Protein AF-A0A1F6G131-F1 (afdb_monomer_lite)

Foldseek 3Di:
DFWKWWFKDDPDTDTDIDDAPDQVRVQVVVVVCVVVVNVPPPDPDDDDPDDIDGDDMDTDD

pLDDT: mean 73.78, std 13.67, range [45.59, 88.88]

Secondary structure (DSSP, 8-state):
-EEEEEEE-SSS-EEEEEEESSHHHHHHHHHHHHHTTGGGSSS-----S----EEEEEE--

Sequence (61 aa):
MAKYLVWLEDTELQSVEVEAKDSVDARRRTEQMIDDGTLWDGQKFQFTESCFEVRAIEPVH

Organism: NCBI:txid1798529

Radius of gyration: 11.12 Å; chains: 1; bounding box: 29×18×26 Å

Structure (mmCIF, N/CA/C/O backbone):
data_AF-A0A1F6G131-F1
#
_entry.id   AF-A0A1F6G131-F1
#
loop_
_atom_site.group_PDB
_atom_site.id
_atom_site.type_symbol
_atom_site.label_atom_id
_atom_site.label_alt_id
_atom_site.label_comp_id
_atom_site.label_asym_id
_atom_site.label_entity_id
_atom_site.label_seq_id
_atom_site.pdbx_PDB_ins_code
_atom_site.Cartn_x
_atom_site.Cartn_y
_atom_site.Cartn_z
_atom_site.occupancy
_atom_site.B_iso_or_equiv
_atom_site.auth_seq_id
_atom_site.auth_comp_id
_atom_site.auth_asym_id
_atom_site.auth_atom_id
_atom_site.pdbx_PDB_model_num
ATOM 1 N N . MET A 1 1 ? 13.573 3.916 -6.627 1.00 69.00 1 MET A N 1
ATOM 2 C CA . MET A 1 1 ? 12.297 3.373 -6.114 1.00 69.00 1 MET A CA 1
ATOM 3 C C . MET A 1 1 ? 11.192 4.010 -6.932 1.00 69.00 1 MET A C 1
ATOM 5 O O . MET A 1 1 ? 11.397 5.133 -7.376 1.00 69.00 1 MET A O 1
ATOM 9 N N . ALA A 1 2 ? 10.118 3.280 -7.222 1.00 82.44 2 ALA A N 1
ATOM 10 C CA . ALA A 1 2 ? 9.015 3.754 -8.054 1.00 82.44 2 ALA A CA 1
ATOM 11 C C . ALA A 1 2 ? 7.772 3.969 -7.187 1.00 82.44 2 ALA A C 1
ATOM 13 O O . ALA A 1 2 ? 7.604 3.298 -6.168 1.00 82.44 2 ALA A O 1
ATOM 14 N N . LYS A 1 3 ? 6.924 4.914 -7.584 1.00 86.19 3 LYS A N 1
ATOM 15 C CA . LYS A 1 3 ? 5.652 5.190 -6.918 1.00 86.19 3 LYS A CA 1
ATOM 16 C C . LYS A 1 3 ? 4.548 4.374 -7.577 1.00 86.19 3 LYS A C 1
ATOM 18 O O . LYS A 1 3 ? 4.529 4.247 -8.800 1.00 86.19 3 LYS A O 1
ATOM 23 N N . TYR A 1 4 ? 3.656 3.827 -6.765 1.00 85.69 4 TYR A N 1
ATOM 24 C CA . TYR A 1 4 ? 2.494 3.066 -7.207 1.00 85.69 4 TYR A CA 1
ATOM 25 C C . TYR A 1 4 ? 1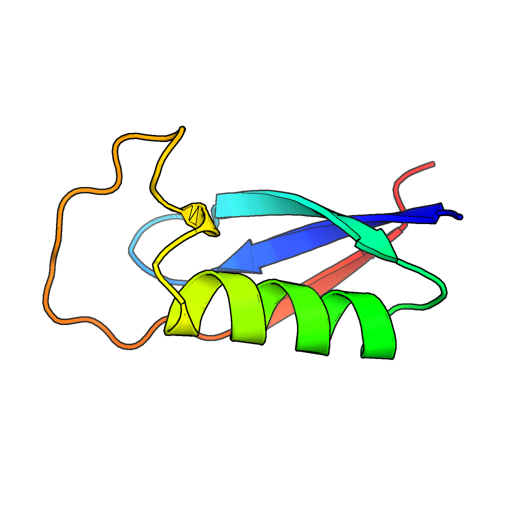.236 3.635 -6.573 1.00 85.69 4 TYR A C 1
ATOM 27 O O . TYR A 1 4 ? 1.244 3.935 -5.382 1.00 85.69 4 TYR A O 1
ATOM 35 N N . LEU A 1 5 ? 0.165 3.746 -7.354 1.00 83.44 5 LEU A N 1
ATOM 36 C CA . LEU A 1 5 ? -1.176 3.964 -6.829 1.00 83.44 5 LEU A CA 1
ATOM 37 C C . LEU A 1 5 ? -1.787 2.606 -6.495 1.00 83.44 5 LEU A C 1
ATOM 39 O O . LEU A 1 5 ? -1.688 1.666 -7.286 1.00 83.44 5 LEU A O 1
ATOM 43 N N . VAL A 1 6 ? -2.384 2.500 -5.312 1.00 82.44 6 VAL A N 1
ATOM 44 C CA . VAL A 1 6 ? -3.045 1.286 -4.826 1.00 82.44 6 VAL A CA 1
ATOM 45 C C . VAL A 1 6 ? -4.483 1.610 -4.464 1.00 82.44 6 VAL A C 1
ATOM 47 O O . VAL A 1 6 ? -4.714 2.481 -3.631 1.00 82.44 6 VAL A O 1
ATOM 50 N N . TRP A 1 7 ? -5.436 0.919 -5.089 1.00 82.94 7 TRP A N 1
ATOM 51 C CA . TRP A 1 7 ? -6.866 1.169 -4.898 1.00 82.94 7 TRP A CA 1
ATOM 52 C C . TRP A 1 7 ? -7.465 0.232 -3.856 1.00 82.94 7 TRP A C 1
ATOM 54 O O . TRP A 1 7 ? -7.371 -0.994 -3.989 1.00 82.94 7 TRP A O 1
ATOM 64 N N . LEU A 1 8 ? -8.110 0.836 -2.859 1.00 79.25 8 LEU A N 1
ATOM 65 C CA . LEU A 1 8 ? -8.797 0.167 -1.757 1.00 79.25 8 LEU A CA 1
ATOM 66 C C . LEU A 1 8 ? -10.320 0.254 -1.929 1.00 79.25 8 LEU A C 1
ATOM 68 O O . LEU A 1 8 ? -10.836 1.259 -2.420 1.00 79.25 8 LEU A O 1
ATOM 72 N N . GLU A 1 9 ? -11.038 -0.794 -1.530 1.00 70.38 9 GLU A N 1
ATOM 73 C CA . GLU A 1 9 ? -12.499 -0.896 -1.634 1.00 70.38 9 GLU A CA 1
ATOM 74 C C . GLU A 1 9 ? -13.113 -0.788 -0.237 1.00 70.38 9 GLU A C 1
ATOM 76 O O . GLU A 1 9 ? -13.160 -1.775 0.483 1.00 70.38 9 GLU A O 1
ATOM 81 N N . ASP A 1 10 ? -13.544 0.414 0.159 1.00 64.62 10 ASP A N 1
ATOM 82 C CA . ASP A 1 10 ? -14.266 0.582 1.434 1.00 64.62 10 ASP A CA 1
ATOM 83 C C . ASP A 1 10 ? -15.544 1.417 1.326 1.00 64.62 10 ASP A C 1
ATOM 85 O O . ASP A 1 10 ? -16.443 1.282 2.138 1.00 64.62 10 ASP A O 1
ATOM 89 N N . THR A 1 11 ? -15.691 2.246 0.290 1.00 57.25 11 THR A N 1
ATOM 90 C CA . THR A 1 11 ? -16.985 2.837 -0.137 1.00 57.25 11 THR A CA 1
ATOM 91 C C . THR A 1 11 ? -16.809 3.712 -1.378 1.00 57.25 11 THR A C 1
ATOM 93 O O . THR A 1 11 ? -17.731 3.844 -2.176 1.00 57.25 11 THR A O 1
ATOM 96 N N . GLU A 1 12 ? -15.599 4.219 -1.607 1.00 54.34 12 GLU A N 1
ATOM 97 C CA . GLU A 1 12 ? -15.134 4.799 -2.866 1.00 54.34 12 GLU A CA 1
ATOM 98 C C . GLU A 1 12 ? -13.690 4.333 -3.086 1.00 54.34 12 GLU A C 1
ATOM 100 O O . GLU A 1 12 ? -12.937 4.220 -2.118 1.00 54.34 12 GLU A O 1
ATOM 105 N N . LEU A 1 13 ? -13.309 4.019 -4.332 1.00 60.25 13 LEU A N 1
ATOM 106 C CA . LEU A 1 13 ? -11.934 3.655 -4.697 1.00 60.25 13 LEU A CA 1
ATOM 107 C C . LEU A 1 13 ? -10.970 4.739 -4.185 1.00 60.25 13 LEU A C 1
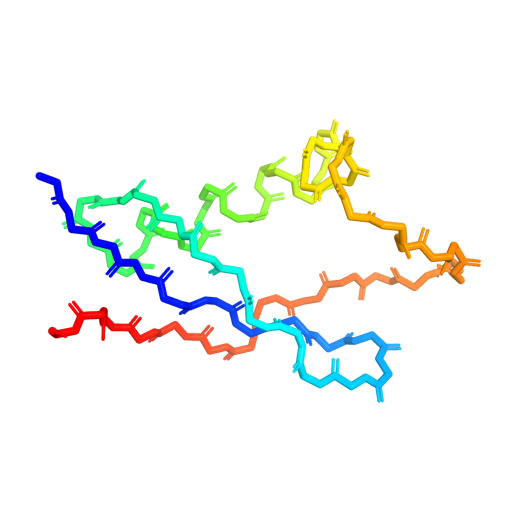ATOM 109 O O . LEU A 1 13 ? -10.837 5.790 -4.811 1.00 60.25 13 LEU A O 1
ATOM 113 N N . GLN A 1 14 ? -10.284 4.493 -3.070 1.00 71.25 14 GLN A N 1
ATOM 114 C CA . GLN A 1 14 ? -9.246 5.398 -2.588 1.00 71.25 14 GLN A CA 1
ATOM 115 C C . GLN A 1 14 ? -7.893 4.905 -3.067 1.00 71.25 14 GLN A C 1
ATOM 117 O O . GLN A 1 14 ? -7.508 3.767 -2.802 1.00 71.25 14 GLN A O 1
ATOM 122 N N . SER A 1 15 ? -7.193 5.765 -3.805 1.00 77.75 15 SER A N 1
ATOM 123 C CA . SER A 1 15 ? -5.842 5.498 -4.276 1.00 77.75 15 SER A CA 1
ATOM 124 C C . SER A 1 15 ? -4.824 6.019 -3.267 1.00 77.75 15 SER A C 1
ATOM 126 O O . SER A 1 15 ? -4.804 7.219 -2.983 1.00 77.75 15 SER A O 1
ATOM 128 N N . VAL A 1 16 ? -3.944 5.149 -2.784 1.00 79.31 16 VAL A N 1
ATOM 129 C CA . VAL A 1 16 ? -2.798 5.541 -1.957 1.00 79.31 16 VAL A CA 1
ATOM 130 C C . VAL A 1 16 ? -1.522 5.436 -2.773 1.00 79.31 16 VAL A C 1
ATOM 132 O O . VAL A 1 16 ? -1.306 4.440 -3.460 1.00 79.31 16 VAL A O 1
ATOM 135 N N . GLU A 1 17 ? -0.679 6.464 -2.699 1.00 84.25 17 GLU A N 1
ATOM 136 C CA . GLU A 1 17 ? 0.649 6.434 -3.303 1.00 84.25 17 GLU A CA 1
ATOM 137 C C . GLU A 1 17 ? 1.637 5.746 -2.355 1.00 84.25 17 GLU A C 1
ATOM 139 O O . GLU A 1 17 ? 1.846 6.197 -1.229 1.00 84.25 17 GLU A O 1
ATOM 144 N N . VAL A 1 18 ? 2.266 4.666 -2.816 1.00 85.12 18 VAL A N 1
ATOM 145 C CA . VAL A 1 18 ? 3.293 3.943 -2.062 1.00 85.12 18 VAL A CA 1
ATOM 146 C C . VAL A 1 18 ? 4.591 3.865 -2.858 1.00 85.12 18 VAL A C 1
ATOM 148 O O . VAL A 1 18 ? 4.600 3.574 -4.056 1.0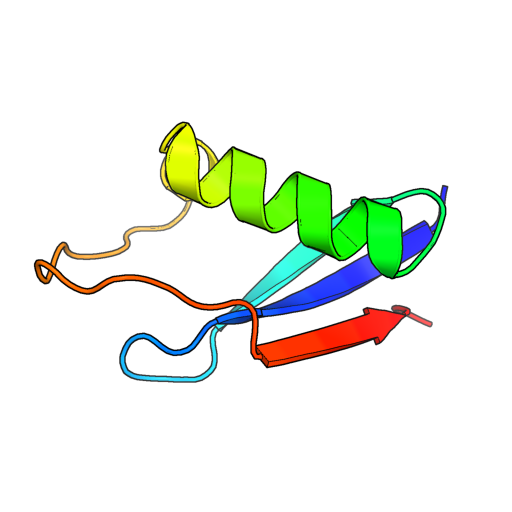0 85.12 18 VAL A O 1
ATOM 151 N N . GLU A 1 19 ? 5.719 4.111 -2.194 1.00 87.88 19 GLU A N 1
ATOM 152 C CA . GLU A 1 19 ? 7.032 3.853 -2.782 1.00 87.88 19 GLU A CA 1
ATOM 153 C C . GLU A 1 19 ? 7.388 2.373 -2.637 1.00 87.88 19 GLU A C 1
ATOM 155 O O . GLU A 1 19 ? 7.483 1.841 -1.526 1.00 87.88 19 GLU A O 1
ATOM 160 N N . ALA A 1 20 ? 7.627 1.712 -3.766 1.00 88.69 20 ALA A N 1
ATOM 161 C CA . ALA A 1 20 ? 7.945 0.294 -3.830 1.00 88.69 20 ALA A CA 1
ATOM 162 C C . ALA A 1 20 ? 8.948 -0.020 -4.949 1.00 88.69 20 ALA A C 1
ATOM 164 O O . ALA A 1 20 ? 9.274 0.811 -5.806 1.00 88.69 20 ALA A O 1
ATOM 165 N N . LYS A 1 21 ? 9.497 -1.236 -4.919 1.00 88.25 21 LYS A N 1
ATOM 166 C CA . LYS A 1 21 ? 10.406 -1.725 -5.971 1.00 88.25 21 LYS A CA 1
ATOM 167 C C . LYS A 1 21 ? 9.655 -2.237 -7.201 1.00 88.25 21 LYS A C 1
ATOM 169 O O . LYS A 1 21 ? 10.112 -2.021 -8.319 1.00 88.25 21 LYS A O 1
ATOM 174 N N . ASP A 1 22 ? 8.514 -2.873 -6.977 1.00 88.19 22 ASP A N 1
ATOM 175 C CA . ASP A 1 22 ? 7.637 -3.474 -7.978 1.00 88.19 22 ASP A CA 1
ATOM 176 C C . ASP A 1 22 ? 6.191 -3.516 -7.444 1.00 88.19 22 ASP A C 1
ATOM 178 O O . ASP A 1 22 ? 5.934 -3.140 -6.297 1.00 88.19 22 ASP A O 1
ATOM 182 N N . SER A 1 23 ? 5.244 -3.963 -8.270 1.00 85.81 23 SER A N 1
ATOM 183 C CA . SER A 1 23 ? 3.826 -4.042 -7.901 1.00 85.81 23 SER A CA 1
ATOM 184 C C . SER A 1 23 ? 3.535 -5.038 -6.769 1.00 85.81 23 SER A C 1
ATOM 186 O O . SER A 1 23 ? 2.574 -4.849 -6.026 1.00 85.81 23 SER A O 1
ATOM 188 N N . VAL A 1 24 ? 4.360 -6.074 -6.591 1.00 88.88 24 VAL A N 1
ATOM 189 C CA . VAL A 1 24 ? 4.206 -7.059 -5.507 1.00 88.88 24 VAL A CA 1
ATOM 190 C C . VAL A 1 24 ? 4.649 -6.452 -4.177 1.00 88.88 24 VAL A C 1
ATOM 192 O O . VAL A 1 24 ? 3.961 -6.585 -3.166 1.00 88.88 24 VAL A O 1
ATOM 195 N N . ASP A 1 25 ? 5.772 -5.736 -4.178 1.00 88.81 25 ASP A N 1
ATOM 196 C CA . ASP A 1 25 ? 6.253 -4.979 -3.025 1.00 88.81 25 ASP A CA 1
ATOM 197 C C . ASP A 1 25 ? 5.290 -3.837 -2.670 1.00 88.81 25 ASP A C 1
ATOM 199 O O . ASP A 1 25 ? 5.047 -3.608 -1.488 1.00 88.81 25 ASP A O 1
ATOM 203 N N . ALA A 1 26 ? 4.684 -3.180 -3.668 1.00 87.75 26 ALA A N 1
ATOM 204 C CA . ALA A 1 26 ? 3.647 -2.169 -3.458 1.00 87.75 26 ALA A CA 1
ATOM 205 C C . ALA A 1 26 ? 2.433 -2.762 -2.735 1.00 87.75 26 ALA A C 1
ATOM 207 O O . ALA A 1 26 ? 2.015 -2.225 -1.713 1.00 87.75 26 ALA A O 1
ATOM 208 N N . ARG A 1 27 ? 1.940 -3.922 -3.198 1.00 86.81 27 ARG A N 1
ATOM 209 C CA . ARG A 1 27 ? 0.819 -4.630 -2.565 1.00 86.81 27 ARG A CA 1
ATOM 210 C C . ARG A 1 27 ? 1.094 -4.923 -1.101 1.00 86.81 27 ARG A C 1
ATOM 212 O O . ARG A 1 27 ? 0.327 -4.523 -0.235 1.00 86.81 27 ARG A O 1
ATOM 219 N N . ARG A 1 28 ? 2.215 -5.598 -0.841 1.00 88.50 28 ARG A N 1
ATOM 220 C CA . ARG A 1 28 ? 2.588 -6.043 0.501 1.00 88.50 28 ARG A CA 1
ATOM 221 C C . ARG A 1 28 ? 2.759 -4.863 1.452 1.00 88.50 28 ARG A C 1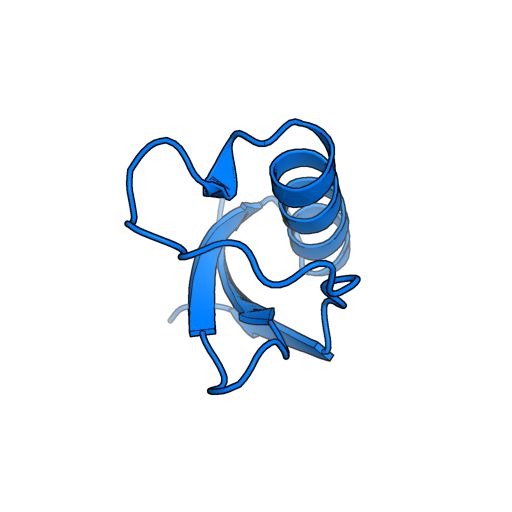
ATOM 223 O O . ARG A 1 28 ? 2.362 -4.956 2.605 1.00 88.50 28 ARG A O 1
ATOM 230 N N . ARG A 1 29 ? 3.360 -3.763 0.987 1.00 87.06 29 ARG A N 1
ATOM 231 C CA . ARG A 1 29 ? 3.517 -2.546 1.794 1.00 87.06 29 ARG A CA 1
ATOM 232 C C . ARG A 1 29 ? 2.168 -1.923 2.123 1.00 87.06 29 ARG A C 1
ATOM 234 O O . ARG A 1 29 ? 1.956 -1.558 3.270 1.00 87.06 29 ARG A O 1
ATOM 241 N N . THR A 1 30 ? 1.259 -1.829 1.156 1.00 85.12 30 THR A N 1
ATOM 242 C CA . THR A 1 30 ? -0.082 -1.294 1.407 1.00 85.12 30 THR A CA 1
ATOM 243 C C . THR A 1 30 ? -0.881 -2.182 2.360 1.00 85.12 30 THR A C 1
ATOM 245 O O . THR A 1 30 ? -1.481 -1.653 3.286 1.00 85.12 30 THR A O 1
ATOM 248 N N . GLU A 1 31 ? -0.829 -3.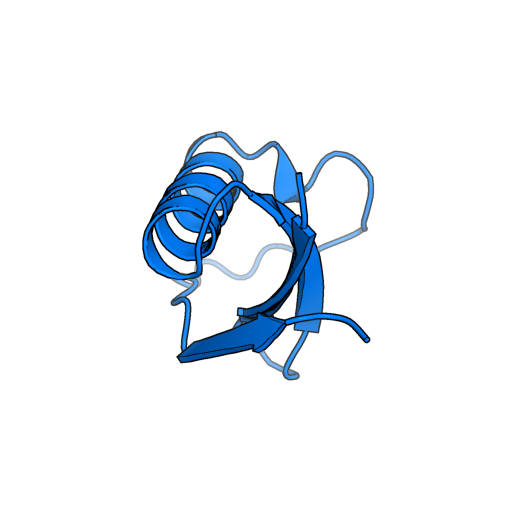508 2.206 1.00 83.31 31 GLU A N 1
ATOM 249 C CA . GLU A 1 31 ? -1.439 -4.461 3.150 1.00 83.31 31 GLU A CA 1
ATOM 250 C C . GLU A 1 31 ? -0.855 -4.298 4.567 1.00 83.31 31 GLU A C 1
ATOM 252 O O . GLU A 1 31 ? -1.608 -4.177 5.526 1.00 83.31 31 GLU A O 1
ATOM 257 N N . GLN A 1 32 ? 0.470 -4.165 4.705 1.00 84.56 32 GLN A N 1
ATOM 258 C CA . GLN A 1 32 ? 1.110 -3.885 6.000 1.00 84.56 32 GLN A CA 1
ATOM 259 C C . GLN A 1 32 ? 0.664 -2.548 6.602 1.00 84.56 32 GLN A C 1
ATOM 261 O O . GLN A 1 32 ? 0.383 -2.472 7.789 1.00 84.56 32 GLN A O 1
ATOM 266 N N . MET A 1 33 ? 0.556 -1.488 5.798 1.00 80.69 33 MET A N 1
ATOM 267 C CA . MET A 1 33 ? 0.080 -0.183 6.272 1.00 80.69 33 MET A CA 1
ATOM 268 C C . MET A 1 33 ? -1.387 -0.219 6.722 1.00 80.69 33 MET A C 1
ATOM 270 O O . MET A 1 33 ? -1.758 0.553 7.612 1.00 80.69 33 MET A O 1
ATOM 274 N N . ILE A 1 34 ? -2.209 -1.073 6.099 1.00 77.81 34 ILE A N 1
ATOM 275 C CA . ILE A 1 34 ? -3.590 -1.344 6.513 1.00 77.81 34 ILE A CA 1
ATOM 276 C C . ILE A 1 34 ? -3.583 -2.047 7.873 1.00 77.81 34 ILE A C 1
ATOM 278 O O . ILE A 1 34 ? -4.174 -1.510 8.808 1.00 77.81 34 ILE A O 1
ATOM 282 N N . ASP A 1 35 ? -2.869 -3.171 7.987 1.00 77.25 35 ASP A N 1
ATOM 283 C CA . ASP A 1 35 ? -2.777 -3.986 9.208 1.00 77.25 35 ASP A CA 1
ATOM 284 C C . ASP A 1 35 ? -2.209 -3.195 10.398 1.00 77.25 35 ASP A C 1
ATOM 286 O O . ASP A 1 35 ? -2.735 -3.261 11.509 1.00 77.25 35 ASP A O 1
ATOM 290 N N . ASP A 1 36 ? -1.165 -2.400 10.158 1.00 75.50 36 ASP A N 1
ATOM 291 C CA . ASP A 1 36 ? -0.478 -1.607 11.180 1.00 75.50 36 ASP A CA 1
ATOM 292 C C . ASP A 1 36 ? -1.243 -0.326 11.556 1.00 75.50 36 ASP A C 1
ATOM 294 O O . ASP A 1 36 ? -0.774 0.461 12.381 1.00 75.50 36 ASP A O 1
ATOM 298 N N . GLY A 1 37 ? -2.382 -0.034 10.917 1.00 69.81 37 GLY A N 1
ATOM 299 C CA . GLY A 1 37 ? -3.111 1.211 11.160 1.00 69.81 37 GLY A CA 1
ATOM 300 C C . GLY A 1 37 ? -2.336 2.471 10.732 1.00 69.81 37 GLY A C 1
ATOM 301 O O . GLY A 1 37 ? -2.729 3.584 11.065 1.00 69.81 37 GLY A O 1
ATOM 302 N N . THR A 1 38 ? -1.251 2.338 9.956 1.00 68.00 38 THR A N 1
ATOM 303 C CA . THR A 1 38 ? -0.349 3.455 9.596 1.00 68.00 38 THR A CA 1
ATOM 304 C C . THR A 1 38 ? -0.750 4.181 8.309 1.00 68.00 38 THR A C 1
ATOM 306 O O . THR A 1 38 ? -0.470 5.368 8.160 1.00 68.00 38 THR A O 1
ATOM 309 N N . LEU A 1 39 ? -1.492 3.528 7.404 1.00 64.75 39 LEU A N 1
ATOM 310 C CA . LEU A 1 39 ? -2.196 4.194 6.290 1.00 64.75 39 LEU A CA 1
ATOM 311 C C . LEU A 1 39 ? -3.160 5.310 6.772 1.00 64.75 39 LEU A C 1
ATOM 313 O O . LEU A 1 39 ? -3.626 6.132 5.988 1.00 64.75 39 LEU A O 1
ATOM 317 N N . TRP A 1 40 ? -3.450 5.332 8.074 1.00 62.56 40 TRP A N 1
ATOM 318 C CA . TRP A 1 40 ? -4.596 5.979 8.692 1.00 62.56 40 TRP A CA 1
ATOM 319 C C . TRP A 1 40 ? -4.215 7.211 9.529 1.00 62.56 40 TRP A C 1
ATOM 321 O O . TRP A 1 40 ? -5.084 8.019 9.845 1.00 62.56 40 TRP A O 1
ATOM 331 N N . ASP A 1 41 ? -2.927 7.415 9.844 1.00 50.16 41 ASP A N 1
ATOM 332 C CA . ASP A 1 41 ? -2.458 8.503 10.729 1.00 50.16 41 ASP A CA 1
ATOM 333 C C . ASP A 1 41 ? -2.290 9.864 10.006 1.00 50.16 41 ASP A C 1
ATOM 335 O O . ASP A 1 41 ? -1.796 10.843 10.561 1.00 50.16 41 ASP A O 1
ATOM 339 N N . GLY A 1 42 ? -2.722 9.955 8.742 1.00 48.50 42 GLY A N 1
ATOM 340 C CA . GLY A 1 42 ? -2.657 11.185 7.935 1.00 48.50 42 GLY A CA 1
ATOM 341 C C . GLY A 1 42 ? -3.928 11.531 7.152 1.00 48.50 42 GLY A C 1
ATOM 342 O O . GLY A 1 42 ? -4.102 12.679 6.741 1.00 48.50 42 GLY A O 1
ATOM 343 N N . GLN A 1 43 ? -4.842 10.579 6.963 1.00 53.03 43 GLN A N 1
ATOM 344 C CA . GLN A 1 43 ? -6.091 10.759 6.222 1.00 53.03 43 GLN A CA 1
ATOM 345 C C . GLN A 1 43 ? -7.248 10.253 7.083 1.00 53.03 43 GLN A C 1
ATOM 347 O O . GLN A 1 43 ? -7.206 9.156 7.624 1.00 53.03 43 GLN A O 1
ATOM 352 N N . LYS A 1 44 ? -8.269 11.096 7.270 1.00 45.59 44 LYS A N 1
ATOM 353 C CA . LYS A 1 44 ? -9.429 10.822 8.129 1.00 45.59 44 LYS A CA 1
ATOM 354 C C . LYS A 1 44 ? -10.311 9.727 7.519 1.00 45.59 44 LYS A C 1
ATOM 356 O O . LYS A 1 44 ? -11.343 10.033 6.929 1.00 45.59 44 LYS A O 1
ATOM 361 N N . PHE A 1 45 ? -9.923 8.470 7.670 1.00 50.94 45 PHE A N 1
ATOM 362 C CA . PHE A 1 45 ? -10.792 7.334 7.394 1.00 50.94 45 PHE A CA 1
ATOM 363 C C . PHE A 1 45 ? -11.718 7.131 8.599 1.00 50.94 45 PHE A C 1
ATOM 365 O O . PHE A 1 45 ? -11.260 6.910 9.720 1.00 50.94 45 PHE A O 1
ATOM 372 N N . GLN A 1 46 ? -13.029 7.295 8.402 1.00 46.38 46 GLN A N 1
ATOM 373 C CA . GLN A 1 46 ? -14.011 6.949 9.428 1.00 46.38 46 GLN A CA 1
ATOM 374 C C . GLN A 1 46 ? -14.209 5.436 9.417 1.00 46.38 46 GLN A C 1
ATOM 376 O O . GLN A 1 46 ? -14.597 4.871 8.402 1.00 46.38 46 GLN A O 1
ATOM 381 N N . PHE A 1 47 ? -13.939 4.808 10.560 1.00 47.31 47 PHE A N 1
ATOM 382 C CA . PHE A 1 47 ? -14.158 3.386 10.803 1.00 47.31 47 PHE A CA 1
ATOM 383 C C . PHE A 1 47 ? -15.590 2.979 10.427 1.00 47.31 47 PHE A C 1
ATOM 385 O O . PHE A 1 47 ? -16.554 3.365 11.091 1.00 47.31 47 PHE A O 1
ATOM 392 N N . THR A 1 48 ? -15.713 2.138 9.409 1.00 49.75 48 THR A N 1
ATOM 393 C CA . THR A 1 48 ? -16.696 1.056 9.429 1.00 49.75 48 THR A CA 1
ATOM 394 C C . THR A 1 48 ? -15.896 -0.233 9.626 1.00 49.75 48 THR A C 1
ATOM 396 O O . THR A 1 48 ? -14.721 -0.266 9.278 1.00 49.75 48 THR A O 1
ATOM 399 N N . GLU A 1 49 ? -16.438 -1.242 10.306 1.00 52.72 49 GLU A N 1
ATOM 400 C CA . GLU A 1 49 ? -15.754 -2.508 10.646 1.00 52.72 49 GLU A CA 1
ATOM 401 C C . GLU A 1 49 ? -15.495 -3.390 9.404 1.00 52.72 49 GLU A C 1
ATOM 403 O O . GLU A 1 49 ? -15.875 -4.559 9.345 1.00 52.72 49 GLU A O 1
ATOM 408 N N . SER A 1 50 ? -14.893 -2.808 8.378 1.00 54.72 50 SER A N 1
ATOM 409 C CA . SER A 1 50 ? -14.818 -3.329 7.026 1.00 54.72 50 SER A CA 1
ATOM 410 C C . SER A 1 50 ? -13.388 -3.772 6.743 1.00 54.72 50 SER A C 1
ATOM 412 O O . SER A 1 50 ? -12.423 -3.046 6.981 1.00 54.72 50 SER A O 1
ATOM 414 N N . CYS A 1 51 ? -13.233 -5.009 6.278 1.00 58.75 51 CYS A N 1
ATOM 415 C CA . CYS A 1 51 ? -11.953 -5.530 5.820 1.00 58.75 51 CYS A CA 1
ATOM 416 C C . CYS A 1 51 ? -11.589 -4.848 4.495 1.00 58.75 51 CYS A C 1
ATOM 418 O O . CYS A 1 51 ? -12.277 -5.044 3.497 1.00 58.75 51 CYS A O 1
ATOM 420 N N . PHE A 1 52 ? -10.515 -4.061 4.479 1.00 66.75 52 PHE A N 1
ATOM 421 C CA . PHE A 1 52 ? -10.009 -3.436 3.259 1.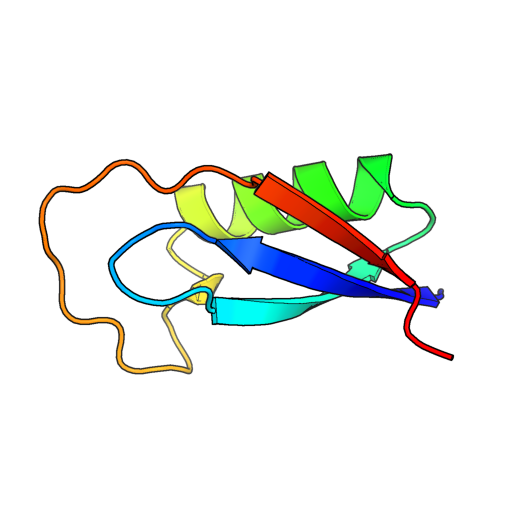00 66.75 52 PHE A CA 1
ATOM 422 C C . PHE A 1 52 ? -9.263 -4.472 2.421 1.00 66.75 52 PHE A C 1
ATOM 424 O O . PHE A 1 52 ? -8.407 -5.194 2.931 1.00 66.75 52 PHE A O 1
ATOM 431 N N . GLU A 1 53 ? -9.526 -4.496 1.117 1.00 71.81 53 GLU A N 1
ATOM 432 C CA . GLU A 1 53 ? -8.786 -5.330 0.173 1.00 71.81 53 GLU A CA 1
ATOM 433 C C . GLU A 1 53 ? -8.081 -4.473 -0.881 1.00 71.81 53 GLU A C 1
ATOM 435 O O . GLU A 1 53 ? -8.651 -3.532 -1.440 1.00 71.81 53 GLU A O 1
ATOM 440 N N . VAL A 1 54 ? -6.830 -4.827 -1.194 1.00 75.38 54 VAL A N 1
ATOM 441 C CA . VAL A 1 54 ? -6.105 -4.246 -2.330 1.00 75.38 54 VAL A CA 1
ATOM 442 C C . VAL A 1 54 ? -6.669 -4.818 -3.629 1.00 75.38 54 VAL A C 1
ATOM 444 O O . VAL A 1 54 ? -6.498 -6.004 -3.928 1.00 75.38 54 VAL A O 1
ATOM 447 N N . ARG A 1 55 ? -7.308 -3.961 -4.430 1.00 80.81 55 ARG A N 1
ATOM 448 C CA . ARG A 1 55 ? -7.982 -4.362 -5.677 1.00 80.81 55 ARG A CA 1
ATOM 449 C C . ARG A 1 55 ? -7.093 -4.240 -6.901 1.00 80.81 55 ARG A C 1
ATOM 451 O O . ARG A 1 55 ? -7.100 -5.115 -7.764 1.00 80.81 55 ARG A O 1
ATOM 458 N N . ALA A 1 56 ? -6.343 -3.148 -6.981 1.00 82.56 56 ALA A N 1
ATOM 459 C CA . ALA A 1 56 ? -5.518 -2.822 -8.132 1.00 82.56 56 ALA A CA 1
ATOM 460 C C . ALA A 1 56 ? -4.259 -2.073 -7.703 1.00 82.56 56 ALA A C 1
ATOM 462 O O . ALA A 1 56 ? -4.223 -1.460 -6.633 1.00 82.56 56 ALA A O 1
ATOM 463 N N . ILE A 1 57 ? -3.234 -2.150 -8.553 1.00 83.94 57 ILE A N 1
ATOM 464 C CA . ILE A 1 57 ? -1.938 -1.498 -8.374 1.00 83.94 57 ILE A CA 1
ATOM 465 C C . ILE A 1 57 ? -1.427 -1.071 -9.744 1.00 83.94 57 ILE A C 1
ATOM 467 O O . ILE A 1 57 ? -1.318 -1.906 -10.642 1.00 83.94 57 ILE A O 1
ATOM 471 N N . GLU A 1 58 ? -1.057 0.196 -9.887 1.00 85.94 58 GLU A N 1
ATOM 472 C CA . GLU A 1 58 ? -0.547 0.758 -11.135 1.00 85.94 58 GLU A CA 1
ATOM 473 C C . GLU A 1 58 ? 0.646 1.672 -10.840 1.00 85.94 58 GLU A C 1
ATOM 475 O O . GLU A 1 58 ? 0.675 2.344 -9.804 1.00 85.94 58 GLU A O 1
ATOM 480 N N . PRO A 1 59 ? 1.658 1.691 -11.720 1.00 84.38 59 PRO A N 1
ATOM 481 C CA . PRO A 1 59 ? 2.791 2.591 -11.582 1.00 84.38 59 PRO A CA 1
ATOM 482 C C . PRO A 1 59 ? 2.375 4.044 -11.844 1.00 84.38 59 PRO A C 1
ATOM 484 O O . PRO A 1 59 ? 1.591 4.329 -12.746 1.00 84.38 59 PRO A O 1
ATOM 487 N N . VAL A 1 60 ? 2.959 4.972 -11.090 1.00 83.12 60 VAL A N 1
ATOM 488 C CA . VAL A 1 60 ? 2.860 6.410 -11.364 1.00 83.12 60 VAL A CA 1
ATOM 489 C C . VAL A 1 60 ? 3.930 6.782 -12.390 1.00 83.12 60 VAL A C 1
ATOM 491 O O . VAL A 1 60 ? 5.109 6.469 -12.196 1.00 83.12 60 VAL A O 1
ATOM 494 N N . HIS A 1 61 ? 3.511 7.422 -13.483 1.00 76.12 61 HIS A N 1
ATOM 495 C CA . HIS A 1 61 ? 4.369 7.877 -14.581 1.00 76.12 61 HIS A CA 1
ATOM 496 C C . HIS A 1 61 ? 4.693 9.367 -14.488 1.00 76.12 61 HIS A C 1
ATOM 498 O O . HIS A 1 61 ? 3.791 10.144 -14.103 1.00 76.12 61 HIS A O 1
#